Protein AF-A0A7S1V0S5-F1 (afdb_monomer_lite)

Secondary structure (DSSP, 8-state):
--EEEEES-EE-HHHHHHHHTT-SEEEEES-EE------S--S-PPPHHHHHHHHHHH-S---EEEEES-EESS--HHHHHHHHHHHHT-TT--EEEEE-

pLDDT: mean 76.69, std 12.46, range [40.62, 91.38]

Sequence (100 aa):
LDELTLEGVSLAPQSLHSTLSTVEKISLVDCCLMLQEQTAQEAAQPDCLIAWASALRQNLRIRHLQMTHIRFEDEDPEGVDEFLGALSTRSTLERIILNG

Foldseek 3Di:
DAEDEDECEEDALVVCLVVLQVYQEYAYENYEQDHPPDPDDDDPDPASLLSNLVSLLPRLRHQYYHYANYHYPDPDVVSVVSNVVSVVVDPRHNYYHYHD

InterPro domains:
  IPR032675 Leucine-rich repeat domain superfamily [G3DSA:3.80.10.10] (2-100)

Structure (mmCIF, N/CA/C/O backbone):
data_AF-A0A7S1V0S5-F1
#
_entry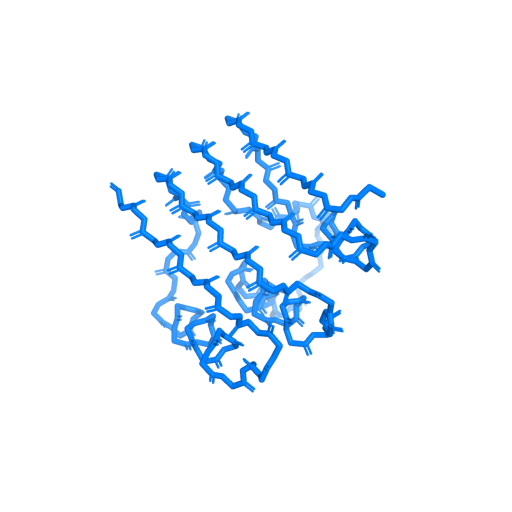.id   AF-A0A7S1V0S5-F1
#
loop_
_atom_site.group_PDB
_atom_site.id
_atom_site.type_symbol
_atom_site.label_atom_id
_atom_site.label_alt_id
_atom_site.label_comp_id
_atom_site.label_asym_id
_atom_site.label_entity_id
_atom_site.label_seq_id
_atom_site.pdbx_PDB_ins_code
_atom_site.Cartn_x
_atom_site.Cartn_y
_atom_site.Cartn_z
_atom_site.occupancy
_atom_site.B_iso_or_equiv
_atom_site.auth_seq_id
_atom_site.auth_comp_id
_atom_site.auth_asym_id
_atom_site.auth_atom_id
_atom_site.pdbx_PDB_model_num
ATOM 1 N N . LEU A 1 1 ? -14.982 7.526 5.158 1.00 57.91 1 LEU A N 1
ATOM 2 C CA . LEU A 1 1 ? -14.915 6.454 4.146 1.00 57.91 1 LEU A CA 1
ATOM 3 C C . LEU A 1 1 ? -13.838 5.542 4.671 1.00 57.91 1 LEU A C 1
ATOM 5 O O . LEU A 1 1 ? -12.686 5.939 4.647 1.00 57.91 1 LEU A O 1
ATOM 9 N N . ASP A 1 2 ? -14.209 4.419 5.272 1.00 81.94 2 ASP A N 1
ATOM 10 C CA . ASP A 1 2 ? -13.222 3.600 5.991 1.00 81.94 2 ASP A CA 1
ATOM 11 C C . ASP A 1 2 ? -12.461 2.671 5.036 1.00 81.94 2 ASP A C 1
ATOM 13 O O . ASP A 1 2 ? -11.410 2.139 5.384 1.00 81.94 2 ASP A O 1
ATOM 17 N N . GLU A 1 3 ? -12.963 2.524 3.809 1.00 86.81 3 GLU A N 1
ATOM 18 C CA . GLU A 1 3 ? -12.465 1.599 2.801 1.00 86.81 3 GLU A CA 1
ATOM 19 C C . GLU A 1 3 ? -12.466 2.232 1.405 1.00 86.81 3 GLU A C 1
ATOM 21 O O . GLU A 1 3 ? -13.414 2.924 1.026 1.00 86.81 3 GLU A O 1
ATOM 26 N N . LEU A 1 4 ? -11.397 1.978 0.649 1.00 85.19 4 LEU A N 1
ATOM 27 C CA . LEU A 1 4 ? -11.232 2.342 -0.754 1.00 85.19 4 LEU A CA 1
ATOM 28 C C . LEU A 1 4 ? -10.951 1.077 -1.564 1.00 85.19 4 LEU A C 1
ATOM 30 O O . LEU A 1 4 ? -9.980 0.378 -1.287 1.00 85.19 4 LEU A O 1
ATOM 34 N N . THR A 1 5 ? -11.766 0.817 -2.584 1.00 88.12 5 THR A N 1
ATOM 35 C CA . THR A 1 5 ? -11.502 -0.238 -3.569 1.00 88.12 5 THR A CA 1
ATOM 36 C C . THR A 1 5 ? -11.330 0.390 -4.942 1.00 88.12 5 THR A C 1
ATOM 38 O O . THR A 1 5 ? -12.152 1.208 -5.355 1.00 88.12 5 THR A O 1
ATOM 41 N N . LEU A 1 6 ? -10.247 0.029 -5.621 1.00 86.56 6 LEU A N 1
ATOM 42 C CA . LEU A 1 6 ? -9.897 0.501 -6.952 1.00 86.56 6 LEU A CA 1
ATOM 43 C C . LEU A 1 6 ? -9.593 -0.709 -7.831 1.00 86.56 6 LEU A C 1
ATOM 45 O O . LEU A 1 6 ? -8.827 -1.581 -7.422 1.00 86.56 6 LEU A O 1
ATOM 49 N N . GLU A 1 7 ? -10.198 -0.747 -9.016 1.00 91.38 7 GLU A N 1
ATOM 50 C CA . GLU A 1 7 ? -10.092 -1.869 -9.948 1.00 91.38 7 GLU A CA 1
ATOM 51 C C . GLU A 1 7 ? -9.757 -1.369 -11.355 1.00 91.38 7 GLU A C 1
ATOM 53 O O . GLU A 1 7 ? -10.427 -0.467 -11.864 1.00 91.38 7 GLU A O 1
ATOM 58 N N . GLY A 1 8 ? -8.713 -1.926 -11.974 1.00 87.12 8 GLY A N 1
ATOM 59 C CA . GLY A 1 8 ? -8.356 -1.643 -13.368 1.00 87.12 8 GLY A CA 1
ATOM 60 C C . GLY A 1 8 ? -7.894 -0.207 -13.641 1.00 87.12 8 GLY A C 1
ATOM 61 O O . GLY A 1 8 ? -7.983 0.261 -14.777 1.00 87.12 8 GLY A O 1
ATOM 62 N N . VAL A 1 9 ? -7.438 0.520 -12.615 1.00 84.94 9 VAL A N 1
ATOM 63 C CA . VAL A 1 9 ? -7.028 1.927 -12.734 1.00 84.94 9 VAL A CA 1
ATOM 64 C C . VAL A 1 9 ? -5.517 2.103 -12.626 1.00 84.94 9 VAL A C 1
ATOM 66 O O . VAL A 1 9 ? -4.837 1.412 -11.865 1.00 84.94 9 VAL A O 1
ATOM 69 N N . SER A 1 10 ? -4.996 3.084 -13.358 1.00 83.31 10 SER A N 1
ATOM 70 C CA . SER A 1 10 ? -3.624 3.556 -13.181 1.00 83.31 10 SER A CA 1
ATOM 71 C C . SER A 1 10 ? -3.552 4.545 -12.025 1.00 83.31 10 SER A C 1
ATOM 73 O O . SER A 1 10 ? -4.327 5.503 -11.966 1.00 83.31 10 SER A O 1
ATOM 75 N N . LEU A 1 11 ? -2.627 4.317 -11.098 1.00 77.94 11 LEU A N 1
ATOM 76 C CA . LEU A 1 11 ? -2.524 5.075 -9.860 1.00 77.94 11 LEU A CA 1
ATOM 77 C C . LEU A 1 11 ? -1.153 5.708 -9.703 1.00 77.94 11 LEU A C 1
ATOM 79 O O . LEU A 1 11 ? -0.134 5.022 -9.621 1.00 77.94 11 LEU A O 1
ATOM 83 N N . ALA A 1 12 ? -1.178 7.032 -9.572 1.00 77.94 12 ALA A N 1
ATOM 84 C CA . ALA A 1 12 ? -0.016 7.809 -9.202 1.00 77.94 12 ALA A CA 1
ATOM 85 C C . ALA A 1 12 ? 0.075 7.983 -7.674 1.00 77.94 12 ALA A C 1
ATOM 87 O O . ALA A 1 12 ? -0.954 8.201 -7.021 1.00 77.94 12 ALA A O 1
ATOM 88 N N . PRO A 1 13 ? 1.288 7.968 -7.096 1.00 67.94 13 PRO A N 1
ATOM 89 C CA . PRO A 1 13 ? 1.507 8.098 -5.653 1.00 67.94 13 PRO A CA 1
ATOM 90 C C . PRO A 1 13 ? 0.816 9.329 -5.032 1.00 67.94 13 PRO A C 1
ATOM 92 O O . PRO A 1 13 ? 0.178 9.247 -3.979 1.00 67.94 13 PRO A O 1
ATOM 95 N N . GLN A 1 14 ? 0.881 10.479 -5.707 1.00 69.31 14 GLN A N 1
ATOM 96 C CA . GLN A 1 14 ? 0.273 11.736 -5.259 1.00 69.31 14 GLN A CA 1
ATOM 97 C C . GLN A 1 14 ? -1.260 11.712 -5.241 1.00 69.31 14 GLN A C 1
ATOM 99 O O . GLN A 1 14 ? -1.868 12.356 -4.387 1.00 69.31 14 GLN A O 1
ATOM 104 N N . SER A 1 15 ? -1.893 10.954 -6.142 1.00 66.81 15 SER A N 1
ATOM 105 C CA . SER A 1 15 ? -3.355 10.794 -6.185 1.00 66.81 15 SER A CA 1
ATOM 106 C C . SER A 1 15 ? -3.873 10.042 -4.964 1.00 66.81 15 SER A C 1
ATOM 108 O O . SER A 1 15 ? -5.026 10.188 -4.553 1.00 66.81 15 SER A O 1
ATOM 110 N N . LEU A 1 16 ? -3.001 9.240 -4.364 1.00 65.81 16 LEU A N 1
ATOM 111 C CA . LEU A 1 16 ? -3.327 8.472 -3.190 1.00 65.81 16 LEU A CA 1
ATOM 112 C C . LEU A 1 16 ? -3.096 9.279 -1.931 1.00 65.81 16 LEU A C 1
ATOM 114 O O . LEU A 1 16 ? -3.958 9.215 -1.075 1.00 65.81 16 LEU A O 1
ATOM 118 N N . HIS A 1 17 ? -2.039 10.079 -1.802 1.00 67.88 17 HIS A N 1
ATOM 119 C CA . HIS A 1 17 ? -1.693 10.708 -0.520 1.00 67.88 17 HIS A CA 1
ATOM 120 C C . HIS A 1 17 ? -2.875 11.388 0.214 1.00 67.88 17 HIS A C 1
ATOM 122 O O . HIS A 1 17 ? -3.105 11.117 1.397 1.00 67.88 17 HIS A O 1
ATOM 128 N N . SER A 1 18 ? -3.688 12.182 -0.493 1.00 67.25 18 SER A N 1
ATOM 129 C CA . SER A 1 18 ? -4.906 12.796 0.060 1.00 67.25 18 SER A CA 1
ATOM 130 C C . SER A 1 18 ? -5.970 11.758 0.434 1.00 67.25 18 SER A C 1
ATOM 132 O O . SER A 1 18 ? -6.538 11.817 1.524 1.00 67.25 18 SER A O 1
ATOM 134 N N . THR A 1 19 ? -6.196 10.770 -0.426 1.00 68.69 19 THR A N 1
ATOM 135 C CA . THR A 1 19 ? -7.157 9.679 -0.231 1.00 68.69 19 THR A CA 1
ATOM 136 C C . THR A 1 19 ? -6.754 8.754 0.925 1.00 68.69 19 THR A C 1
ATOM 138 O O . THR A 1 19 ? -7.567 8.492 1.812 1.00 68.69 19 THR A O 1
ATOM 141 N N . LEU A 1 20 ? -5.481 8.342 0.982 1.00 69.06 20 LEU A N 1
ATOM 142 C CA . LEU A 1 20 ? -4.884 7.499 2.019 1.00 69.06 20 LEU A CA 1
ATOM 143 C C . LEU A 1 20 ? -5.116 8.115 3.409 1.00 69.06 20 LEU A C 1
ATOM 145 O O . LEU A 1 20 ? -5.410 7.395 4.358 1.00 69.06 20 LEU A O 1
ATOM 149 N N . SER A 1 21 ? -5.032 9.446 3.542 1.00 72.12 21 SER A N 1
ATOM 150 C CA . SER A 1 21 ? -5.209 10.143 4.829 1.00 72.12 21 SER A CA 1
ATOM 151 C C . SER A 1 21 ? -6.609 9.996 5.447 1.00 72.12 21 SER A C 1
ATOM 153 O O . SER A 1 21 ? -6.807 10.303 6.624 1.00 72.12 21 SER A O 1
ATOM 155 N N . THR A 1 22 ? -7.584 9.512 4.674 1.00 78.31 22 THR A N 1
ATOM 156 C CA . THR A 1 22 ? -8.989 9.420 5.093 1.00 78.31 22 THR A CA 1
ATOM 157 C C . THR A 1 22 ? -9.504 7.994 5.262 1.00 78.31 22 THR A C 1
ATOM 159 O O . THR A 1 22 ? -10.587 7.837 5.822 1.00 78.31 22 THR A O 1
ATOM 162 N N . VAL A 1 23 ? -8.736 6.982 4.841 1.00 83.94 23 VAL A N 1
ATOM 163 C CA . VAL A 1 23 ? -9.167 5.576 4.766 1.00 83.94 23 VAL A CA 1
ATOM 164 C C . VAL A 1 23 ? -8.328 4.672 5.672 1.00 83.94 23 VAL A C 1
ATOM 166 O O . VAL A 1 23 ? -7.142 4.918 5.890 1.00 83.94 23 VAL A O 1
ATOM 169 N N . GLU A 1 24 ? -8.940 3.605 6.186 1.00 88.56 24 GLU A N 1
ATOM 170 C CA . GLU A 1 24 ? -8.263 2.586 7.005 1.00 88.56 24 GLU A CA 1
ATOM 171 C C . GLU A 1 24 ? -7.998 1.292 6.225 1.00 88.56 24 GLU A C 1
ATOM 173 O O . GLU A 1 24 ? -7.120 0.505 6.589 1.00 88.56 24 GLU A O 1
ATOM 178 N N . LYS A 1 25 ? -8.737 1.059 5.140 1.00 89.56 25 LYS A N 1
ATOM 179 C CA . LYS A 1 25 ? -8.612 -0.129 4.297 1.00 89.56 25 LYS A CA 1
ATOM 180 C C . LYS A 1 25 ? -8.480 0.250 2.835 1.00 89.56 25 LYS A C 1
ATOM 182 O O . LYS A 1 25 ? -9.198 1.123 2.349 1.00 89.56 25 LYS A O 1
ATOM 187 N N . ILE A 1 26 ? -7.592 -0.440 2.135 1.00 87.62 26 ILE A N 1
ATOM 188 C CA . ILE A 1 26 ? -7.370 -0.246 0.707 1.00 87.62 26 ILE A CA 1
ATOM 189 C C . ILE A 1 26 ? -7.311 -1.595 0.021 1.00 87.62 26 ILE A C 1
ATOM 191 O O . ILE A 1 26 ? -6.570 -2.474 0.455 1.00 87.62 26 ILE A O 1
ATOM 195 N N . SER A 1 27 ? -8.061 -1.719 -1.066 1.00 90.12 27 SER A N 1
ATOM 196 C CA . SER A 1 27 ? -8.002 -2.844 -1.984 1.00 90.12 27 SER A CA 1
ATOM 197 C C . SER A 1 27 ? -7.723 -2.334 -3.393 1.00 90.12 27 SER A C 1
ATOM 199 O O . SER A 1 27 ? -8.485 -1.536 -3.937 1.00 90.12 27 SER A O 1
ATOM 201 N N . LEU A 1 28 ? -6.603 -2.763 -3.962 1.00 88.69 28 LEU A N 1
ATOM 202 C CA . LEU A 1 28 ? -6.195 -2.472 -5.330 1.00 88.69 28 LEU A CA 1
ATOM 203 C C . LEU A 1 28 ? -6.228 -3.786 -6.112 1.00 88.69 28 LEU A C 1
ATOM 205 O O . LEU A 1 28 ? -5.576 -4.750 -5.704 1.00 88.69 28 LEU A O 1
ATOM 209 N N . VAL A 1 29 ? -6.979 -3.825 -7.209 1.00 91.06 29 VAL A N 1
ATOM 210 C CA . VAL A 1 29 ? -7.153 -5.019 -8.049 1.00 91.06 29 VAL A CA 1
ATOM 211 C C . VAL A 1 29 ? -6.890 -4.654 -9.506 1.00 91.06 29 VAL A C 1
ATOM 213 O O . VAL A 1 29 ? -7.445 -3.681 -10.004 1.00 91.06 29 VAL A O 1
ATOM 216 N N . ASP A 1 30 ? -6.021 -5.394 -10.193 1.00 90.81 30 ASP A N 1
ATOM 217 C CA . ASP A 1 30 ? -5.665 -5.150 -11.602 1.00 90.81 30 ASP A CA 1
ATOM 218 C C . ASP A 1 30 ? -5.190 -3.701 -11.880 1.00 90.81 30 ASP A C 1
ATOM 220 O O . ASP A 1 30 ? -5.324 -3.174 -12.988 1.00 90.81 30 ASP A O 1
ATOM 224 N N . CYS A 1 31 ? -4.648 -3.021 -10.863 1.00 85.75 31 CYS A N 1
ATOM 225 C CA . CYS A 1 31 ? -4.179 -1.641 -10.976 1.00 85.75 31 CYS A CA 1
ATOM 226 C C . CYS A 1 31 ? -2.732 -1.576 -11.486 1.00 85.75 31 CYS A C 1
ATOM 228 O O . CYS A 1 31 ? -1.908 -2.451 -11.211 1.00 85.75 31 CYS A O 1
ATOM 230 N N . CYS A 1 32 ? -2.411 -0.486 -12.183 1.00 83.69 32 CYS A N 1
ATOM 231 C CA . CYS A 1 32 ? -1.054 -0.178 -12.632 1.00 83.69 32 CYS A CA 1
ATOM 232 C C . CYS A 1 32 ? -0.495 0.980 -11.806 1.00 83.69 32 CYS A C 1
ATOM 234 O O . CYS A 1 32 ? -1.096 2.055 -11.771 1.00 83.69 32 CYS A O 1
ATOM 236 N N . LEU A 1 33 ? 0.627 0.781 -11.121 1.00 80.56 33 LEU A N 1
ATOM 237 C CA . LEU A 1 33 ? 1.282 1.854 -10.377 1.00 80.56 33 LEU A CA 1
ATOM 238 C C . LEU A 1 33 ? 2.246 2.577 -11.314 1.00 80.56 33 LEU A C 1
ATOM 240 O O . LEU A 1 33 ? 3.158 1.955 -11.855 1.00 80.56 33 LEU A O 1
ATOM 244 N N . MET A 1 34 ? 2.003 3.872 -11.520 1.00 76.31 34 MET A N 1
ATOM 245 C CA . MET A 1 34 ? 2.686 4.682 -12.534 1.00 76.31 34 MET A CA 1
ATOM 246 C C . MET A 1 34 ? 3.186 5.996 -11.927 1.00 76.31 34 MET A C 1
ATOM 248 O O . MET A 1 34 ? 2.588 6.526 -10.984 1.00 76.31 34 MET A O 1
ATOM 252 N N . LEU A 1 35 ? 4.273 6.554 -12.456 1.00 67.50 35 LEU A N 1
ATOM 253 C CA . LEU A 1 35 ? 4.625 7.957 -12.212 1.00 67.50 35 LEU A CA 1
ATOM 254 C C . LEU A 1 35 ? 3.735 8.829 -13.113 1.00 67.50 35 LEU A C 1
ATOM 256 O O . LEU A 1 35 ? 3.535 8.507 -14.280 1.00 67.50 35 LEU A O 1
ATOM 260 N N . GLN A 1 36 ? 3.163 9.933 -12.611 1.00 62.38 36 GLN A N 1
ATOM 261 C CA . GLN A 1 36 ? 2.572 10.895 -13.556 1.00 62.38 36 GLN A CA 1
ATOM 262 C C . GLN A 1 36 ? 3.696 11.493 -14.395 1.00 62.38 36 GLN A C 1
ATOM 264 O O . GLN A 1 36 ? 4.662 12.005 -13.828 1.00 62.38 36 GLN A O 1
ATOM 269 N N . GLU A 1 37 ? 3.499 11.541 -15.712 1.00 53.38 37 GLU A N 1
ATOM 270 C CA . GLU A 1 37 ? 4.244 12.426 -16.603 1.00 53.38 37 GLU A CA 1
ATOM 271 C C . GLU A 1 37 ? 4.017 13.883 -16.168 1.00 53.38 37 GLU A C 1
ATOM 273 O O . GLU A 1 37 ? 3.085 14.560 -16.604 1.00 53.38 37 GLU A O 1
ATOM 278 N N . GLN A 1 38 ? 4.849 14.385 -15.258 1.00 46.3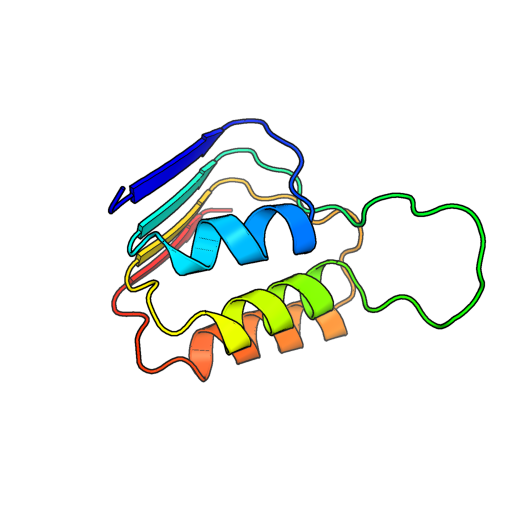1 38 GLN A N 1
ATOM 279 C CA . GLN A 1 38 ? 5.011 15.819 -15.089 1.00 46.31 38 GLN A CA 1
ATOM 280 C C . GLN A 1 38 ? 6.084 16.270 -16.072 1.00 46.31 38 GLN A C 1
ATOM 282 O O . GLN A 1 38 ? 7.233 15.838 -16.026 1.00 46.31 38 GLN A O 1
ATOM 287 N N . THR A 1 39 ? 5.643 17.110 -17.002 1.00 43.06 39 THR A N 1
ATOM 288 C CA . THR A 1 39 ? 6.419 17.781 -18.042 1.00 43.06 39 THR A CA 1
ATOM 289 C C . THR A 1 39 ? 7.842 18.129 -17.604 1.00 43.06 39 THR A C 1
ATOM 291 O O . THR A 1 39 ? 8.027 18.970 -16.730 1.00 43.06 39 THR A O 1
ATOM 294 N N . ALA A 1 40 ? 8.809 17.497 -18.274 1.00 45.69 40 ALA A N 1
ATOM 295 C CA . ALA A 1 40 ? 10.179 17.945 -18.510 1.00 45.69 40 ALA A CA 1
ATOM 296 C C . ALA A 1 40 ? 10.833 18.770 -17.388 1.00 45.69 40 ALA A C 1
ATOM 298 O O . ALA A 1 40 ? 10.966 19.987 -17.504 1.00 45.69 40 ALA A O 1
ATOM 299 N N . GLN A 1 41 ? 11.351 18.100 -16.358 1.00 40.62 41 GLN A N 1
ATOM 300 C CA . GLN A 1 41 ? 12.519 18.623 -15.655 1.00 40.62 41 GLN A CA 1
ATOM 301 C C . GLN A 1 41 ? 13.346 17.474 -15.073 1.00 40.62 41 GLN A C 1
ATOM 303 O O . GLN A 1 41 ? 12.907 16.770 -14.168 1.00 40.62 41 GLN A O 1
ATOM 308 N N . GLU A 1 42 ? 14.538 17.287 -15.641 1.00 45.53 42 GLU A N 1
ATOM 309 C CA . GLU A 1 42 ? 15.594 16.391 -15.169 1.00 45.53 42 GLU A CA 1
ATOM 310 C C . GLU A 1 42 ? 15.987 16.745 -13.727 1.00 45.53 42 GLU A C 1
ATOM 312 O O . GLU A 1 42 ? 16.828 17.600 -13.461 1.00 45.53 42 GLU A O 1
ATOM 317 N N . ALA A 1 43 ? 15.367 16.074 -12.773 1.00 41.56 43 ALA A N 1
ATOM 318 C CA . ALA A 1 43 ? 15.903 15.848 -11.444 1.00 41.56 43 ALA A CA 1
ATOM 319 C C . ALA A 1 43 ? 15.507 14.417 -11.119 1.00 41.56 43 ALA A C 1
ATOM 321 O O . ALA A 1 43 ? 14.328 14.112 -11.265 1.00 41.56 43 ALA A O 1
ATOM 322 N N . ALA A 1 44 ? 16.483 13.566 -10.779 1.00 47.03 44 ALA A N 1
ATOM 323 C CA . ALA A 1 44 ? 16.324 12.142 -10.470 1.00 47.03 44 ALA A CA 1
ATOM 324 C C . ALA A 1 44 ? 14.932 11.852 -9.888 1.00 47.03 44 ALA A C 1
ATOM 326 O O . ALA A 1 44 ? 14.668 12.145 -8.719 1.00 47.03 44 ALA A O 1
ATOM 327 N N . GLN A 1 45 ? 14.012 11.415 -10.753 1.00 52.47 45 GLN A N 1
ATOM 328 C CA . GLN A 1 45 ? 12.639 11.175 -10.346 1.00 52.47 45 GLN A CA 1
ATOM 329 C C . GLN A 1 45 ? 12.690 9.914 -9.490 1.00 52.47 45 GLN A C 1
ATOM 331 O O . GLN A 1 45 ? 13.236 8.915 -9.952 1.00 52.47 45 GLN A O 1
ATOM 336 N N . PRO A 1 46 ? 12.224 9.958 -8.232 1.00 57.31 46 PRO A N 1
ATOM 337 C CA . PRO A 1 46 ? 12.183 8.755 -7.421 1.00 57.31 46 PRO A CA 1
ATOM 338 C C . PRO A 1 46 ? 11.279 7.745 -8.124 1.00 57.31 46 PRO A C 1
ATOM 340 O O . PRO A 1 46 ? 10.186 8.124 -8.555 1.00 57.31 46 PRO A O 1
ATOM 343 N N . ASP A 1 47 ? 11.729 6.493 -8.227 1.00 72.50 47 ASP A N 1
ATOM 344 C CA . ASP A 1 47 ? 10.959 5.413 -8.841 1.00 72.50 47 ASP A CA 1
ATOM 345 C C . ASP A 1 47 ? 9.525 5.406 -8.321 1.00 72.50 47 ASP A C 1
ATOM 347 O O . ASP A 1 47 ? 9.260 5.743 -7.157 1.00 72.50 47 ASP A O 1
ATOM 351 N N . CYS A 1 48 ? 8.585 4.983 -9.170 1.00 75.31 48 CYS A N 1
ATOM 352 C CA . CYS A 1 48 ? 7.174 4.894 -8.803 1.00 75.31 48 CYS A CA 1
ATOM 353 C C . CYS A 1 48 ? 7.000 4.219 -7.432 1.00 75.31 48 CYS A C 1
ATOM 355 O O . CYS A 1 48 ? 6.311 4.728 -6.543 1.00 75.31 48 CYS A O 1
ATOM 357 N N . LEU A 1 49 ? 7.717 3.115 -7.236 1.00 78.25 49 LEU A N 1
ATOM 358 C CA . LEU A 1 49 ? 7.745 2.342 -6.005 1.00 78.25 49 LEU A CA 1
ATOM 359 C C . LEU A 1 49 ? 8.294 3.113 -4.796 1.00 78.25 49 LEU A C 1
ATOM 361 O O . LEU A 1 49 ? 7.713 3.014 -3.717 1.00 78.25 49 LEU A O 1
ATOM 365 N N . ILE A 1 50 ? 9.334 3.936 -4.959 1.00 81.12 50 ILE A N 1
ATOM 366 C CA . ILE A 1 50 ? 9.879 4.789 -3.888 1.00 81.12 50 ILE A CA 1
ATOM 367 C C . ILE A 1 50 ? 8.842 5.834 -3.465 1.00 81.12 50 ILE A C 1
ATOM 369 O O . ILE A 1 50 ? 8.619 6.073 -2.274 1.00 81.12 50 ILE A O 1
ATOM 373 N N . ALA A 1 51 ? 8.159 6.450 -4.428 1.00 77.50 51 ALA A N 1
ATOM 374 C CA . ALA A 1 51 ? 7.110 7.416 -4.132 1.00 77.50 51 ALA A CA 1
ATOM 375 C C . ALA A 1 51 ? 5.920 6.756 -3.409 1.00 77.50 51 ALA A C 1
ATOM 377 O O . ALA A 1 51 ? 5.387 7.311 -2.442 1.00 77.50 51 ALA A O 1
ATOM 378 N N . TRP A 1 52 ? 5.552 5.537 -3.807 1.00 80.00 52 TRP A N 1
ATOM 379 C CA . TRP A 1 52 ? 4.570 4.711 -3.104 1.00 80.00 52 TRP A CA 1
ATOM 380 C C . TRP A 1 52 ? 5.011 4.334 -1.690 1.00 80.00 52 TRP A C 1
ATOM 382 O O . TRP A 1 52 ? 4.232 4.474 -0.745 1.00 80.00 52 TRP A O 1
ATOM 392 N N . ALA A 1 53 ? 6.266 3.923 -1.519 1.00 82.00 53 ALA A N 1
ATOM 393 C CA . ALA A 1 53 ? 6.865 3.632 -0.225 1.00 82.00 53 ALA A CA 1
ATOM 394 C C . ALA A 1 53 ? 6.786 4.852 0.702 1.00 82.00 53 ALA A C 1
ATOM 396 O O . ALA A 1 53 ? 6.377 4.742 1.858 1.00 82.00 53 ALA A O 1
ATOM 397 N N . SER A 1 54 ? 7.098 6.040 0.180 1.00 81.44 54 SER A N 1
ATOM 398 C CA . SER A 1 54 ? 6.996 7.306 0.907 1.00 81.44 54 SER A CA 1
ATOM 399 C C . SER A 1 54 ? 5.550 7.632 1.303 1.00 81.44 54 SER A C 1
ATOM 401 O O . SER A 1 54 ? 5.277 7.921 2.472 1.00 81.44 54 SER A O 1
ATOM 403 N N . ALA A 1 55 ? 4.594 7.505 0.377 1.00 78.25 55 ALA A N 1
ATOM 404 C CA . ALA A 1 55 ? 3.175 7.732 0.653 1.00 78.25 55 ALA A CA 1
ATOM 405 C C . ALA A 1 55 ? 2.646 6.774 1.733 1.00 78.25 55 ALA A C 1
ATOM 407 O O . ALA A 1 55 ? 1.953 7.194 2.669 1.00 78.25 55 ALA A O 1
ATOM 408 N N . LEU A 1 56 ? 3.039 5.500 1.656 1.00 79.00 56 LEU A N 1
ATOM 409 C CA . LEU A 1 56 ? 2.762 4.514 2.690 1.00 79.00 56 LEU A CA 1
ATOM 410 C C . LEU A 1 56 ? 3.406 4.923 4.011 1.00 79.00 56 LEU A C 1
ATOM 412 O O . LEU A 1 56 ? 2.690 4.975 5.002 1.00 79.00 56 LEU A O 1
ATOM 416 N N . ARG A 1 57 ? 4.685 5.319 4.052 1.00 80.12 57 ARG A N 1
ATOM 417 C CA . ARG A 1 57 ? 5.393 5.775 5.270 1.00 80.12 57 ARG A CA 1
ATOM 418 C C . ARG A 1 57 ? 4.820 7.030 5.912 1.00 80.12 57 ARG A C 1
ATOM 420 O O . ARG A 1 57 ? 5.009 7.215 7.114 1.00 80.12 57 ARG A O 1
ATOM 427 N N . GLN A 1 58 ? 4.097 7.861 5.172 1.00 78.38 58 GLN A N 1
ATOM 428 C CA . GLN A 1 58 ? 3.422 9.044 5.713 1.00 78.38 58 GLN A CA 1
ATOM 429 C C . GLN A 1 58 ? 1.993 8.753 6.185 1.00 78.38 58 GLN A C 1
ATOM 431 O O . GLN A 1 58 ? 1.421 9.529 6.940 1.00 78.38 58 GLN A O 1
ATOM 436 N N . ASN A 1 59 ? 1.418 7.605 5.813 1.00 75.56 59 ASN A N 1
ATOM 437 C CA . ASN A 1 59 ? -0.012 7.388 5.985 1.00 75.56 59 ASN A CA 1
ATOM 438 C C . ASN A 1 59 ? -0.605 7.229 7.421 1.00 75.56 59 ASN A C 1
ATOM 440 O O . ASN A 1 59 ? -1.663 7.760 7.630 1.00 75.56 59 ASN A O 1
ATOM 444 N N . LEU A 1 60 ? -0.074 6.549 8.428 1.00 76.06 60 LEU A N 1
ATOM 445 C CA . LEU A 1 60 ? -0.588 6.425 9.814 1.00 76.06 60 LEU A CA 1
ATOM 446 C C . LEU A 1 60 ? -2.017 5.887 10.067 1.00 76.06 60 LEU A C 1
ATOM 448 O O . LEU A 1 60 ? -2.339 5.645 11.229 1.00 76.06 60 LEU A O 1
ATOM 452 N N . ARG A 1 61 ? -2.876 5.684 9.063 1.00 82.81 61 ARG A N 1
ATOM 453 C CA . ARG A 1 61 ? -4.264 5.222 9.273 1.00 82.81 61 ARG A CA 1
ATOM 454 C C . ARG A 1 61 ? -4.576 3.864 8.678 1.00 82.81 61 ARG A C 1
ATOM 456 O O . ARG A 1 61 ? -5.394 3.145 9.243 1.00 82.81 61 ARG A O 1
ATOM 463 N N . ILE A 1 62 ? -3.942 3.505 7.568 1.00 85.44 62 ILE A N 1
ATOM 464 C CA . ILE A 1 62 ? -4.200 2.237 6.895 1.00 85.44 62 ILE A CA 1
ATOM 465 C C . ILE A 1 62 ? -3.790 1.095 7.817 1.00 85.44 62 ILE A C 1
ATOM 467 O O . ILE A 1 62 ? -2.656 1.030 8.307 1.00 85.44 62 ILE A O 1
ATOM 471 N N . ARG A 1 63 ? -4.747 0.192 8.005 1.00 88.38 63 ARG A N 1
ATOM 472 C CA . ARG A 1 63 ? -4.635 -1.060 8.745 1.00 88.38 63 ARG A CA 1
ATOM 473 C C . ARG A 1 63 ? -4.685 -2.263 7.827 1.00 88.38 63 ARG A C 1
ATOM 475 O O . ARG A 1 63 ? -4.006 -3.249 8.092 1.00 88.38 63 ARG A O 1
ATOM 482 N N . HIS A 1 64 ? -5.448 -2.181 6.739 1.00 89.62 64 HIS A N 1
ATOM 483 C CA . HIS A 1 64 ? -5.554 -3.263 5.767 1.00 89.62 64 HIS A CA 1
ATOM 484 C C . HIS A 1 64 ? -5.141 -2.785 4.380 1.00 89.62 64 HIS A C 1
ATOM 486 O O . HIS A 1 64 ? -5.752 -1.868 3.833 1.00 89.62 64 HIS A O 1
ATOM 492 N N . LEU A 1 65 ? -4.138 -3.443 3.807 1.00 87.75 65 LEU A N 1
ATOM 493 C CA . LEU A 1 65 ? -3.723 -3.249 2.425 1.00 87.75 65 LEU A CA 1
ATOM 494 C C . LEU A 1 65 ? -3.888 -4.561 1.661 1.00 87.75 65 LEU A C 1
ATOM 496 O O . LEU A 1 65 ? -3.301 -5.577 2.026 1.00 87.75 65 LEU A O 1
ATOM 500 N N . GLN A 1 66 ? -4.672 -4.528 0.592 1.00 90.25 66 GLN A N 1
ATOM 501 C CA . GLN A 1 66 ? -4.801 -5.612 -0.366 1.00 90.25 66 GLN A CA 1
ATOM 502 C C . GLN A 1 66 ? -4.361 -5.125 -1.744 1.00 90.25 66 GLN A C 1
ATOM 504 O O . GLN A 1 66 ? -4.800 -4.082 -2.222 1.00 90.25 66 GLN A O 1
ATOM 509 N N . MET A 1 67 ? -3.492 -5.904 -2.371 1.00 87.81 67 MET A N 1
ATOM 510 C CA . MET A 1 67 ? -2.960 -5.687 -3.707 1.00 87.81 67 MET A CA 1
ATOM 511 C C . MET A 1 67 ? -3.095 -7.002 -4.466 1.00 87.81 67 MET A C 1
ATOM 513 O O . MET A 1 67 ? -2.579 -8.026 -4.026 1.00 87.81 67 MET A O 1
ATOM 517 N N . THR A 1 68 ? -3.864 -7.008 -5.549 1.00 90.56 68 THR A N 1
ATOM 518 C CA . THR A 1 68 ? -4.114 -8.188 -6.387 1.00 90.56 68 THR A CA 1
ATOM 519 C C . THR A 1 68 ? -3.827 -7.845 -7.842 1.00 90.56 68 THR A C 1
ATOM 521 O O . THR A 1 68 ? -4.357 -6.851 -8.332 1.00 90.56 68 THR A O 1
ATOM 524 N N . HIS A 1 69 ? -2.981 -8.638 -8.505 1.00 89.62 69 HIS A N 1
ATOM 525 C CA . HIS A 1 69 ? -2.535 -8.426 -9.888 1.00 89.62 69 HIS A CA 1
ATOM 526 C C . HIS A 1 69 ? -2.024 -6.997 -10.138 1.00 89.62 69 HIS A C 1
ATOM 528 O O . HIS A 1 69 ? -2.417 -6.317 -11.090 1.00 89.62 69 HIS A O 1
ATOM 534 N N . ILE A 1 70 ? -1.178 -6.502 -9.233 1.00 85.00 70 ILE A N 1
ATOM 535 C CA . ILE A 1 70 ? -0.611 -5.163 -9.372 1.00 85.00 70 ILE A CA 1
ATOM 536 C C . ILE A 1 70 ? 0.591 -5.211 -10.298 1.00 85.00 70 ILE A C 1
ATOM 538 O O . ILE A 1 70 ? 1.509 -6.000 -10.092 1.00 85.00 70 ILE A O 1
ATOM 542 N N . ARG A 1 71 ? 0.583 -4.325 -11.295 1.00 83.31 71 ARG A N 1
ATOM 543 C CA . ARG A 1 71 ? 1.725 -4.095 -12.179 1.00 83.31 71 ARG A CA 1
ATOM 544 C C . ARG A 1 71 ? 2.450 -2.824 -11.771 1.00 83.31 71 ARG A C 1
ATOM 546 O O . ARG A 1 71 ? 1.808 -1.811 -11.484 1.00 83.31 71 ARG A O 1
ATOM 553 N N . PHE A 1 72 ? 3.771 -2.883 -11.788 1.00 77.38 72 PHE A N 1
ATOM 554 C CA . PHE A 1 72 ? 4.640 -1.730 -11.602 1.00 77.38 72 PHE A CA 1
ATOM 555 C C . PHE A 1 72 ? 5.243 -1.394 -12.966 1.00 77.38 72 PHE A C 1
ATOM 557 O O . PHE A 1 72 ? 5.720 -2.287 -13.659 1.00 77.38 72 PHE A O 1
ATOM 564 N N . GLU A 1 73 ? 5.133 -0.137 -13.396 1.00 71.81 73 GLU A N 1
ATOM 565 C CA . GLU A 1 73 ? 5.618 0.273 -14.723 1.00 71.81 73 GLU A CA 1
ATOM 566 C C . GLU A 1 73 ? 7.154 0.292 -14.790 1.00 71.81 73 GLU A C 1
ATOM 568 O O . GLU A 1 73 ? 7.727 -0.150 -15.782 1.00 71.81 73 GLU A O 1
ATOM 573 N N . ASP A 1 74 ? 7.796 0.688 -13.688 1.00 66.94 74 ASP A N 1
ATOM 574 C CA . ASP A 1 74 ? 9.247 0.673 -13.501 1.00 66.94 74 ASP A CA 1
ATOM 575 C C . ASP A 1 74 ? 9.603 -0.282 -12.352 1.00 66.94 74 ASP A C 1
ATOM 577 O O . ASP A 1 74 ? 9.549 0.069 -11.169 1.00 66.94 74 ASP A O 1
ATOM 581 N N . GLU A 1 75 ? 9.914 -1.532 -12.699 1.00 64.62 75 GLU A N 1
ATOM 582 C CA . GLU A 1 75 ? 10.373 -2.558 -11.756 1.00 64.62 75 GLU A CA 1
ATOM 583 C C . GLU A 1 75 ? 11.871 -2.381 -11.454 1.00 64.62 75 GLU A C 1
ATOM 585 O O . GLU A 1 75 ? 12.701 -3.195 -11.860 1.00 64.62 75 GLU A O 1
ATOM 590 N N . ASP A 1 76 ? 12.233 -1.305 -10.747 1.00 73.69 76 ASP A N 1
ATOM 591 C CA . ASP A 1 76 ? 13.564 -1.188 -10.138 1.00 73.69 76 ASP A CA 1
ATOM 592 C C . ASP A 1 76 ? 13.610 -2.029 -8.843 1.00 73.69 76 ASP A C 1
ATOM 594 O O . ASP A 1 76 ? 12.797 -1.797 -7.935 1.00 73.69 76 ASP A O 1
ATOM 598 N N . PRO A 1 77 ? 14.541 -2.998 -8.715 1.00 77.50 77 PRO A N 1
ATOM 599 C CA . PRO A 1 77 ? 14.763 -3.740 -7.477 1.00 77.50 77 PRO A CA 1
ATOM 600 C C . PRO A 1 77 ? 14.903 -2.856 -6.229 1.00 77.50 77 PRO A C 1
ATOM 602 O O . PRO A 1 77 ? 14.374 -3.218 -5.177 1.00 77.50 77 PRO A O 1
ATOM 605 N N . GLU A 1 78 ? 15.559 -1.694 -6.330 1.00 80.81 78 GLU A N 1
ATOM 606 C CA . GLU A 1 78 ? 15.720 -0.771 -5.196 1.00 80.81 78 GLU A CA 1
ATOM 607 C C . GLU A 1 78 ? 14.374 -0.186 -4.754 1.00 80.81 78 GLU A C 1
ATOM 609 O O . GLU A 1 78 ? 14.075 -0.096 -3.558 1.00 80.81 78 GLU A O 1
ATOM 614 N N . GLY A 1 79 ? 13.514 0.147 -5.718 1.00 78.75 79 GLY A N 1
ATOM 615 C CA . GLY A 1 79 ? 12.156 0.600 -5.451 1.00 78.75 79 GLY A CA 1
ATOM 616 C C . GLY A 1 79 ? 11.312 -0.480 -4.775 1.00 78.75 79 GLY A C 1
ATOM 617 O O . GLY A 1 79 ? 10.573 -0.182 -3.830 1.00 78.75 79 GLY A O 1
ATOM 618 N N . VAL A 1 80 ? 11.439 -1.736 -5.213 1.00 80.31 80 VAL A N 1
ATOM 619 C CA . VAL A 1 80 ? 10.724 -2.873 -4.608 1.00 80.31 80 VAL A CA 1
ATOM 620 C C . VAL A 1 80 ? 11.142 -3.051 -3.150 1.00 80.31 80 VAL A C 1
ATOM 622 O O . VAL A 1 80 ? 10.276 -3.150 -2.276 1.00 80.31 80 VAL A O 1
ATOM 625 N N . ASP A 1 81 ? 12.444 -3.043 -2.871 1.00 82.75 81 ASP A N 1
ATOM 626 C CA . ASP A 1 81 ? 12.969 -3.176 -1.511 1.00 82.75 81 ASP A CA 1
ATOM 627 C C . ASP A 1 81 ? 12.498 -2.030 -0.609 1.00 82.75 81 ASP A C 1
ATOM 629 O O . ASP A 1 81 ? 12.057 -2.262 0.521 1.00 82.75 81 ASP A O 1
ATOM 633 N N . GLU A 1 82 ? 12.500 -0.795 -1.111 1.00 84.50 82 GLU A N 1
ATOM 634 C CA . GLU A 1 82 ? 12.030 0.371 -0.361 1.00 84.50 82 GLU A CA 1
ATOM 635 C C . GLU A 1 82 ? 10.518 0.292 -0.073 1.00 84.50 82 GLU A C 1
ATOM 637 O O . GLU A 1 82 ? 10.068 0.609 1.038 1.00 84.50 82 GLU A O 1
ATOM 642 N N . PHE A 1 83 ? 9.731 -0.191 -1.039 1.00 83.88 83 PHE A N 1
ATOM 643 C CA . PHE A 1 83 ? 8.294 -0.432 -0.902 1.00 83.88 83 PHE A CA 1
ATOM 644 C C . PHE A 1 83 ? 7.986 -1.517 0.137 1.00 83.88 83 PHE A C 1
ATOM 646 O O . PHE A 1 83 ? 7.192 -1.292 1.056 1.00 83.88 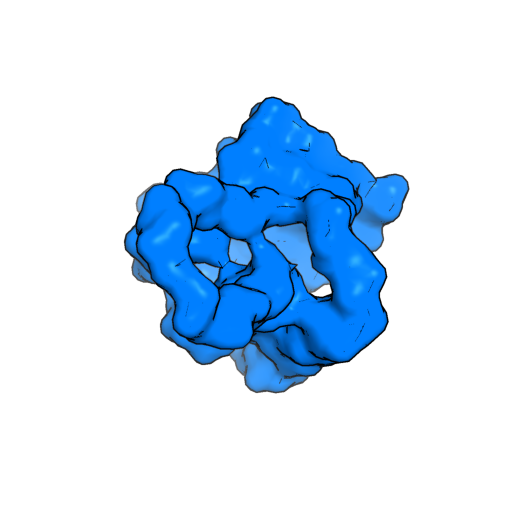83 PHE A O 1
ATOM 653 N N . LEU A 1 84 ? 8.660 -2.666 0.067 1.00 82.88 84 LEU A N 1
ATOM 654 C CA . LEU A 1 84 ? 8.542 -3.732 1.068 1.00 82.88 84 LEU A CA 1
ATOM 655 C C . LEU A 1 84 ? 9.036 -3.268 2.450 1.00 82.88 84 LEU A C 1
ATOM 657 O O . LEU A 1 84 ? 8.433 -3.582 3.483 1.00 82.88 84 LEU A O 1
ATOM 661 N N . GLY A 1 85 ? 10.088 -2.451 2.488 1.00 84.75 85 GLY A N 1
ATOM 662 C CA . GLY A 1 85 ? 10.576 -1.779 3.689 1.00 84.75 85 GLY A CA 1
ATOM 663 C C . GLY A 1 85 ? 9.520 -0.861 4.312 1.00 84.75 85 GLY A C 1
ATOM 664 O O . GLY A 1 85 ? 9.296 -0.878 5.524 1.00 84.75 85 GLY A O 1
ATOM 665 N N . ALA A 1 86 ? 8.802 -0.085 3.499 1.00 83.12 86 ALA A N 1
ATOM 666 C CA . ALA A 1 86 ? 7.707 0.762 3.968 1.00 83.12 86 ALA A CA 1
ATOM 667 C C . ALA A 1 86 ? 6.530 -0.043 4.539 1.00 83.12 86 ALA A C 1
ATOM 669 O O . ALA A 1 86 ? 5.916 0.388 5.516 1.00 83.12 86 ALA A O 1
ATOM 670 N N . LEU A 1 87 ? 6.237 -1.215 3.972 1.00 81.25 87 LEU A N 1
ATOM 671 C CA . LEU A 1 87 ? 5.214 -2.123 4.494 1.00 81.25 87 LEU A CA 1
ATOM 672 C C . LEU A 1 87 ? 5.625 -2.775 5.820 1.00 81.25 87 LEU A C 1
ATOM 674 O O . LEU A 1 87 ? 4.799 -2.904 6.721 1.00 81.25 87 LEU A O 1
ATOM 678 N N . SER A 1 88 ? 6.895 -3.155 5.962 1.00 77.12 88 SER A N 1
ATOM 679 C CA . SER A 1 88 ? 7.411 -3.857 7.148 1.00 77.12 88 SER A CA 1
ATOM 680 C C . SER A 1 88 ? 7.686 -2.941 8.344 1.00 77.12 88 SER A C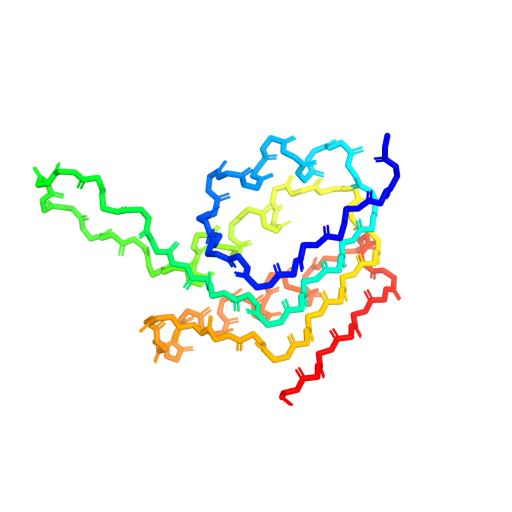 1
ATOM 682 O O . SER A 1 88 ? 7.517 -3.351 9.490 1.00 77.12 88 SER A O 1
ATOM 684 N N . THR A 1 89 ? 8.060 -1.682 8.108 1.00 71.69 89 THR A N 1
ATOM 685 C CA . THR A 1 89 ? 8.317 -0.686 9.171 1.00 71.69 89 THR A CA 1
ATOM 686 C C . THR A 1 89 ? 7.040 -0.091 9.773 1.00 71.69 89 THR A C 1
ATOM 688 O O . THR A 1 89 ? 7.089 0.735 10.689 1.00 71.69 89 THR A O 1
ATOM 691 N N . ARG A 1 90 ? 5.871 -0.501 9.274 1.00 66.69 90 ARG A N 1
ATOM 692 C CA . ARG A 1 90 ? 4.585 0.113 9.583 1.00 66.69 90 ARG A CA 1
ATOM 693 C C . ARG A 1 90 ? 3.831 -0.605 10.697 1.00 66.69 90 ARG A C 1
ATOM 695 O O . ARG A 1 90 ? 3.198 -1.627 10.481 1.00 66.69 90 ARG A O 1
ATOM 702 N N . SER A 1 91 ? 3.798 0.021 11.873 1.00 61.56 91 SER A N 1
ATOM 703 C CA . SER A 1 91 ? 3.096 -0.488 13.061 1.00 61.56 91 SER A CA 1
ATOM 704 C C . SER A 1 91 ? 1.567 -0.481 12.969 1.00 61.56 91 SER A C 1
ATOM 706 O O . SER A 1 91 ? 0.915 -1.149 13.765 1.00 61.56 91 SER A O 1
ATOM 708 N N . THR A 1 92 ? 0.981 0.280 12.040 1.00 80.31 92 THR A N 1
ATOM 709 C CA . THR A 1 92 ? -0.480 0.381 11.900 1.00 80.31 92 THR A CA 1
ATOM 710 C C . THR A 1 92 ? -1.062 -0.669 10.967 1.00 80.31 92 THR A C 1
ATOM 712 O O . THR A 1 92 ? -2.258 -0.914 11.045 1.00 80.31 92 THR A O 1
ATOM 715 N N . LEU A 1 93 ? -0.252 -1.278 10.092 1.00 82.38 93 LEU A N 1
ATOM 716 C CA . LEU A 1 93 ? -0.718 -2.324 9.186 1.00 82.38 93 LEU A CA 1
ATOM 717 C C . LEU A 1 93 ? -0.950 -3.613 9.978 1.00 82.38 93 LEU A C 1
ATOM 719 O O . LEU A 1 93 ? -0.021 -4.247 10.465 1.00 82.38 93 LEU A O 1
ATOM 72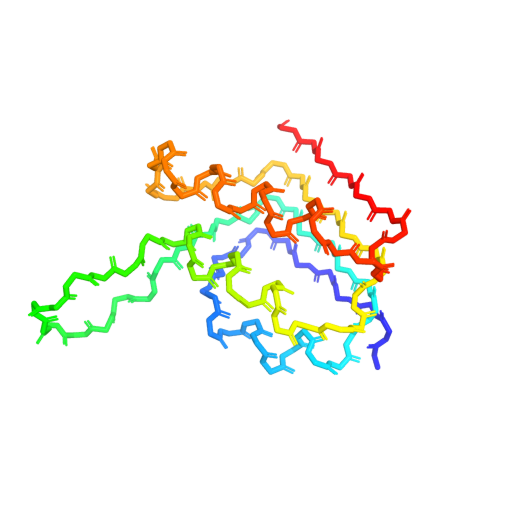3 N N . GLU A 1 94 ? -2.214 -4.000 10.089 1.00 88.56 94 GLU A N 1
ATOM 724 C CA . GLU A 1 94 ? -2.664 -5.228 10.743 1.00 88.56 94 GLU A CA 1
ATOM 725 C C . GLU A 1 94 ? -2.783 -6.383 9.737 1.00 88.56 94 GLU A C 1
ATOM 727 O O . GLU A 1 94 ? -2.662 -7.554 10.101 1.00 88.56 94 GLU A O 1
ATOM 732 N N . ARG A 1 95 ? -3.026 -6.068 8.456 1.00 87.00 95 ARG A N 1
ATOM 733 C CA . ARG A 1 95 ? -3.169 -7.059 7.385 1.00 87.00 95 ARG A CA 1
ATOM 734 C C . ARG A 1 95 ? -2.603 -6.553 6.066 1.00 87.00 95 ARG A C 1
ATOM 736 O O . ARG A 1 95 ? -2.978 -5.481 5.595 1.00 87.00 95 ARG A O 1
ATOM 743 N N . ILE A 1 96 ? -1.779 -7.388 5.441 1.00 86.00 96 ILE A N 1
ATOM 744 C CA . ILE A 1 96 ? -1.261 -7.189 4.088 1.00 86.00 96 ILE A CA 1
ATOM 745 C C . ILE A 1 96 ? -1.611 -8.437 3.272 1.00 86.00 96 ILE A C 1
ATOM 747 O O . ILE A 1 96 ? -1.313 -9.553 3.696 1.00 86.00 96 ILE A O 1
ATOM 751 N N . ILE A 1 97 ? -2.266 -8.251 2.128 1.00 88.06 97 ILE A N 1
ATOM 752 C CA . ILE A 1 97 ? -2.557 -9.306 1.152 1.00 88.06 97 ILE A CA 1
ATOM 753 C C . ILE A 1 97 ? -1.903 -8.896 -0.162 1.00 88.06 97 ILE A C 1
ATOM 755 O O . ILE A 1 97 ? -2.290 -7.884 -0.741 1.00 88.06 97 ILE A O 1
ATOM 759 N N . LEU A 1 98 ? -0.935 -9.684 -0.623 1.00 85.06 98 LEU A N 1
ATOM 760 C CA . LEU A 1 98 ? -0.288 -9.518 -1.922 1.00 85.06 98 LEU A CA 1
ATOM 761 C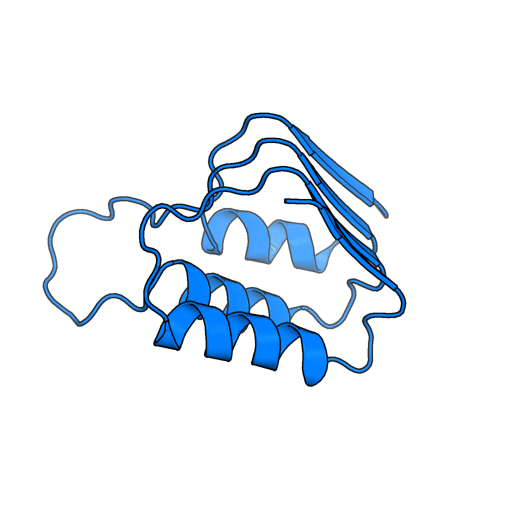 C . LEU A 1 98 ? -0.594 -10.766 -2.753 1.00 85.06 98 LEU A C 1
ATOM 763 O O . LEU A 1 98 ? -0.106 -11.849 -2.435 1.00 85.06 98 LEU A O 1
ATOM 767 N N . ASN A 1 99 ? -1.422 -10.614 -3.782 1.00 86.06 99 ASN A N 1
ATOM 768 C CA . ASN A 1 99 ? -1.724 -11.658 -4.756 1.00 86.06 99 ASN A CA 1
ATOM 769 C C . ASN A 1 99 ? -1.150 -11.221 -6.107 1.00 86.06 99 ASN A C 1
ATOM 771 O O . ASN A 1 99 ? -1.509 -10.152 -6.602 1.00 86.06 99 ASN A O 1
ATOM 775 N N . GLY A 1 100 ? -0.225 -12.017 -6.643 1.00 76.06 100 GLY A N 1
ATOM 776 C CA . GLY A 1 100 ? 0.446 -11.761 -7.921 1.00 76.06 100 GLY A CA 1
ATOM 777 C C . GLY A 1 100 ? -0.437 -12.073 -9.108 1.00 76.06 100 GLY A C 1
ATOM 778 O O . GLY A 1 100 ? -1.137 -13.107 -9.038 1.00 76.06 100 GLY A O 1
#

Organism: NCBI:txid210454

Radius of gyration: 12.96 Å; chains: 1; bounding box: 31×30×32 Å